Protein AF-A0A101E9G6-F1 (afdb_monomer_lite)

Sequence (152 aa):
MGTASLGIFLTLFVGFLGMQGIAGVVVDSVTLKTAKFMTGTFVPVVGKMMADALEVIVGTSLLLKNAVGLIGIIILLVLCAFPVIKIISLVIIYRLAAALVQLIGESGVSDALQTMGNALTLVFAAVAGVGLMFFIAISVVVGMGNFNVMLR

Foldseek 3Di:
DLVVVLVVVLVVLVVVVVVVLVVLLVVVVVVVVVVCVVPPPPDPDVVVVVVVVVVVVLVVLLVVLVVCLVVQLVVLVVVLVVVLVVLVVLLVVLQVVLVVVVVVVPNVVSVVSVVVSVVSVSVNVNSVSVSVSSNSVSVSSSVSSCSVVVVD

pLDDT: mean 72.71, std 14.85, range [40.28, 91.12]

Structure (mmCIF, N/CA/C/O backbone):
data_AF-A0A101E9G6-F1
#
_entry.id   AF-A0A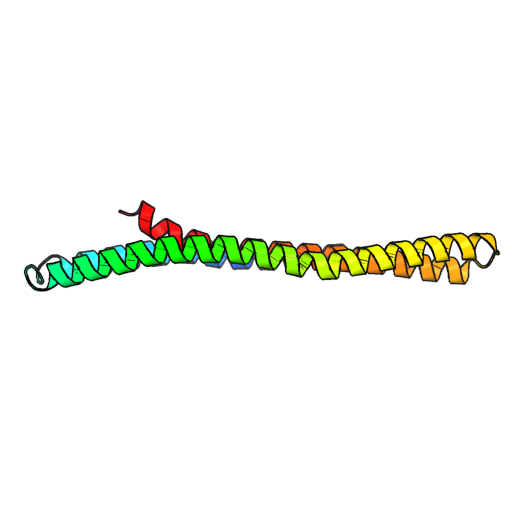101E9G6-F1
#
loop_
_atom_site.group_PDB
_atom_site.id
_atom_site.type_symbol
_atom_site.label_atom_id
_atom_site.label_alt_id
_atom_site.label_comp_id
_atom_site.label_asym_id
_atom_site.label_entity_id
_atom_site.label_seq_id
_atom_site.pdbx_PDB_ins_code
_atom_site.Cartn_x
_atom_site.Cartn_y
_atom_site.Cartn_z
_atom_site.occupancy
_atom_site.B_iso_or_equiv
_atom_site.auth_seq_id
_atom_site.auth_comp_id
_atom_site.auth_asym_id
_atom_site.auth_atom_id
_atom_site.pdbx_PDB_model_num
ATOM 1 N N . MET A 1 1 ? 10.207 11.667 -12.352 1.00 59.88 1 MET A N 1
ATOM 2 C CA . MET A 1 1 ? 9.013 12.466 -11.978 1.00 59.88 1 MET A CA 1
ATOM 3 C C . MET A 1 1 ? 7.881 11.624 -11.382 1.00 59.88 1 MET A C 1
ATOM 5 O O . MET A 1 1 ? 7.341 12.041 -10.368 1.00 59.88 1 MET A O 1
ATOM 9 N N . GLY A 1 2 ? 7.543 10.440 -11.914 1.00 68.44 2 GLY A N 1
ATOM 10 C CA . GLY A 1 2 ? 6.397 9.670 -11.393 1.00 68.44 2 GLY A CA 1
ATOM 11 C C . GLY A 1 2 ? 6.535 9.138 -9.951 1.00 68.44 2 GLY A C 1
ATOM 12 O O . GLY A 1 2 ? 5.576 9.206 -9.188 1.00 68.44 2 GLY A O 1
ATOM 13 N N . THR A 1 3 ? 7.725 8.714 -9.509 1.00 71.81 3 THR A N 1
ATOM 14 C CA . THR A 1 3 ? 7.946 8.251 -8.119 1.00 71.81 3 THR A CA 1
ATOM 15 C C . THR A 1 3 ? 7.751 9.356 -7.074 1.00 71.81 3 THR A C 1
ATOM 17 O O . THR A 1 3 ? 7.212 9.096 -6.002 1.00 71.81 3 THR A O 1
ATOM 20 N N . ALA A 1 4 ? 8.106 10.603 -7.403 1.00 78.81 4 ALA A N 1
ATOM 21 C CA . ALA A 1 4 ? 7.882 11.759 -6.535 1.00 78.81 4 ALA A CA 1
ATOM 22 C C . ALA A 1 4 ? 6.386 12.077 -6.377 1.00 78.81 4 ALA A C 1
ATOM 24 O O . ALA A 1 4 ? 5.928 12.335 -5.268 1.00 78.81 4 ALA A O 1
ATOM 25 N N . SER A 1 5 ? 5.607 11.991 -7.463 1.00 78.06 5 SER A N 1
ATOM 26 C CA . SER A 1 5 ? 4.153 12.199 -7.395 1.00 78.06 5 SER A CA 1
ATOM 27 C C . SER A 1 5 ? 3.454 11.153 -6.521 1.00 78.06 5 SER A C 1
ATOM 29 O O . SER A 1 5 ? 2.630 11.518 -5.686 1.00 78.06 5 SER A O 1
ATOM 31 N N . LEU A 1 6 ? 3.848 9.876 -6.625 1.00 79.06 6 LEU A N 1
ATOM 32 C CA . LEU A 1 6 ? 3.337 8.815 -5.752 1.00 79.06 6 LEU A CA 1
ATOM 33 C C . LEU A 1 6 ? 3.664 9.094 -4.281 1.00 79.06 6 LEU A C 1
ATOM 35 O O . LEU A 1 6 ? 2.785 8.970 -3.433 1.00 79.06 6 LEU A O 1
ATOM 39 N N . GLY A 1 7 ? 4.891 9.536 -3.984 1.00 76.12 7 GLY A N 1
ATOM 40 C CA . GLY A 1 7 ? 5.302 9.907 -2.628 1.00 76.12 7 GLY A CA 1
ATOM 41 C C . GLY A 1 7 ? 4.490 11.064 -2.034 1.00 76.12 7 GLY A C 1
ATOM 42 O O . GLY A 1 7 ? 4.116 11.006 -0.863 1.00 76.12 7 GLY A O 1
ATOM 43 N N . ILE A 1 8 ? 4.155 12.083 -2.835 1.00 84.56 8 ILE A N 1
ATOM 44 C CA . ILE A 1 8 ? 3.321 13.215 -2.394 1.00 84.56 8 ILE A CA 1
ATOM 45 C C . ILE A 1 8 ? 1.911 12.743 -2.029 1.00 84.56 8 ILE A C 1
ATOM 47 O O . ILE A 1 8 ? 1.429 13.066 -0.945 1.00 84.56 8 ILE A O 1
ATOM 51 N N . PHE A 1 9 ? 1.268 11.937 -2.880 1.00 79.94 9 PHE A N 1
ATOM 52 C CA . PHE A 1 9 ? -0.052 11.371 -2.575 1.00 79.94 9 PHE A CA 1
ATOM 53 C C . PHE A 1 9 ? -0.029 10.504 -1.313 1.00 79.94 9 PHE A C 1
ATOM 55 O O . PHE A 1 9 ? -0.931 10.600 -0.482 1.00 79.94 9 PHE A O 1
ATOM 62 N N . LEU A 1 10 ? 1.022 9.698 -1.138 1.00 75.06 10 LEU A N 1
ATOM 63 C CA . LEU A 1 10 ? 1.212 8.870 0.052 1.00 75.06 10 LEU A CA 1
ATOM 64 C C . LEU A 1 10 ? 1.345 9.717 1.320 1.00 75.06 10 LEU A C 1
ATOM 66 O O . LEU A 1 10 ? 0.686 9.446 2.320 1.00 75.06 10 LEU A O 1
ATOM 70 N N . THR A 1 11 ? 2.133 10.787 1.247 1.00 77.75 11 THR A N 1
ATOM 71 C CA . THR A 1 11 ? 2.347 11.718 2.360 1.00 77.75 11 THR A CA 1
ATOM 72 C C . THR A 1 11 ? 1.068 12.474 2.714 1.00 77.75 11 THR A C 1
ATOM 74 O O . THR A 1 11 ? 0.739 12.588 3.890 1.00 77.75 11 THR A O 1
ATOM 77 N N . LEU A 1 12 ? 0.306 12.943 1.719 1.00 82.06 12 LEU A N 1
ATOM 78 C CA . LEU A 1 12 ? -0.984 13.606 1.938 1.00 82.06 12 LEU A CA 1
ATOM 79 C C . LEU A 1 12 ? -2.007 12.672 2.583 1.00 82.06 12 LEU A C 1
ATOM 81 O O . LEU A 1 12 ? -2.693 13.071 3.521 1.00 82.06 12 LEU A O 1
ATOM 85 N N . PHE A 1 13 ? -2.093 11.428 2.118 1.00 73.81 13 PHE A N 1
ATOM 86 C CA . PHE A 1 13 ? -3.006 10.440 2.682 1.00 73.81 13 PHE A CA 1
ATOM 87 C C . PHE A 1 13 ? -2.655 10.100 4.131 1.00 73.81 13 PHE A C 1
ATOM 89 O O . PHE A 1 13 ? -3.527 10.124 4.997 1.00 73.81 13 PHE A O 1
ATOM 96 N N . VAL A 1 14 ? -1.374 9.836 4.413 1.00 73.81 14 VAL A N 1
ATOM 97 C CA . VAL A 1 14 ? -0.896 9.574 5.777 1.00 73.81 14 VAL A CA 1
ATOM 98 C C . VAL A 1 14 ? -1.077 10.807 6.664 1.00 73.81 14 VAL A C 1
ATOM 100 O O . VAL A 1 14 ? -1.488 10.663 7.809 1.00 73.81 14 VAL A O 1
ATOM 103 N N . GLY A 1 15 ? -0.854 12.017 6.144 1.00 74.00 15 GLY A N 1
ATOM 104 C CA . GLY A 1 15 ? -1.110 13.268 6.861 1.00 74.00 15 GLY A CA 1
ATOM 105 C C . GLY A 1 15 ? -2.590 13.462 7.204 1.00 74.00 15 GLY A C 1
ATOM 106 O O . GLY A 1 15 ? -2.927 13.775 8.345 1.00 74.00 15 GLY A O 1
ATOM 107 N N . PHE A 1 16 ? -3.488 13.204 6.252 1.00 75.88 16 PHE A N 1
ATOM 108 C CA . PHE A 1 16 ? -4.935 13.308 6.450 1.00 75.88 16 PHE A CA 1
ATOM 109 C C . PHE A 1 16 ? -5.477 12.236 7.406 1.00 75.88 16 PHE A C 1
ATOM 111 O O . PHE A 1 16 ? -6.274 12.542 8.296 1.00 75.88 16 PHE A O 1
ATOM 118 N N . LEU A 1 17 ? -5.011 10.988 7.279 1.00 66.75 17 LEU A N 1
ATOM 119 C CA . LEU A 1 17 ? -5.309 9.929 8.245 1.00 66.75 17 LEU A CA 1
ATOM 120 C C . LEU A 1 17 ? -4.694 10.209 9.614 1.00 66.75 17 LEU A C 1
ATOM 122 O O . LEU A 1 17 ? -5.311 9.872 10.615 1.00 66.75 17 LEU A O 1
ATOM 126 N N . GLY A 1 18 ? -3.527 10.848 9.682 1.00 65.69 18 GLY A N 1
ATOM 127 C CA . GLY A 1 18 ? -2.936 11.316 10.932 1.00 65.69 18 GLY A CA 1
ATOM 128 C C . GLY A 1 18 ? -3.864 12.299 11.644 1.00 65.69 18 GLY A C 1
ATOM 129 O O . GLY A 1 18 ? -4.165 12.113 12.819 1.00 65.69 18 GLY A O 1
ATOM 130 N N . MET A 1 19 ? -4.410 13.283 10.923 1.00 65.00 19 MET A N 1
ATOM 131 C CA . MET A 1 19 ? -5.382 14.228 11.486 1.00 65.00 19 MET A CA 1
ATOM 132 C C . MET A 1 19 ? -6.659 13.536 11.984 1.00 65.00 19 MET A C 1
ATOM 134 O O . MET A 1 19 ? -7.110 13.823 13.091 1.00 65.00 19 MET A O 1
ATOM 138 N N . GLN A 1 20 ? -7.231 12.605 11.213 1.00 54.78 20 GLN A N 1
ATOM 139 C CA . GLN A 1 20 ? -8.448 11.885 11.615 1.00 54.78 20 GLN A CA 1
ATOM 140 C C . GLN A 1 20 ? -8.211 10.841 12.717 1.00 54.78 20 GLN A C 1
ATOM 142 O O . GLN A 1 20 ? -9.033 10.707 13.619 1.00 54.78 20 GLN A O 1
ATOM 147 N N . GLY A 1 21 ? -7.085 10.130 12.680 1.00 58.50 21 GLY A N 1
ATOM 148 C CA . GLY A 1 21 ? -6.701 9.137 13.681 1.00 58.50 21 GLY A CA 1
ATOM 149 C C . GLY A 1 21 ? -6.438 9.768 15.047 1.00 58.50 21 GLY A C 1
ATOM 150 O O . GLY A 1 21 ? -6.829 9.203 16.063 1.00 58.50 21 GLY A O 1
ATOM 151 N N . ILE A 1 22 ? -5.860 10.975 15.081 1.00 49.53 22 ILE A N 1
ATOM 152 C CA . ILE A 1 22 ? -5.695 11.748 16.319 1.00 49.53 22 ILE A CA 1
ATOM 153 C C . ILE A 1 22 ? -7.043 12.346 16.758 1.00 49.53 22 ILE A C 1
ATOM 155 O O . ILE A 1 22 ? -7.387 12.244 17.931 1.00 49.53 22 ILE A O 1
ATOM 159 N N . ALA A 1 23 ? -7.845 12.904 15.839 1.00 42.00 23 ALA A N 1
ATOM 160 C CA . ALA A 1 23 ? -9.156 13.491 16.151 1.00 42.00 23 ALA A CA 1
ATOM 161 C C . ALA A 1 23 ? -10.155 12.476 16.743 1.00 42.00 23 ALA A C 1
ATOM 163 O O . ALA A 1 23 ? -10.879 12.811 17.681 1.00 42.00 23 ALA A O 1
ATOM 164 N N . GLY A 1 24 ? -10.151 11.229 16.259 1.00 48.84 24 GLY A N 1
ATOM 165 C CA . GLY A 1 24 ? -10.960 10.140 16.814 1.00 48.84 24 GLY A CA 1
ATOM 166 C C . GLY A 1 24 ? -10.625 9.809 18.274 1.00 48.84 24 GLY A C 1
ATOM 167 O O . GLY A 1 24 ? -11.529 9.576 19.072 1.00 48.84 24 GLY A O 1
ATOM 168 N N . VAL A 1 25 ? -9.344 9.880 18.656 1.00 45.66 25 VAL A N 1
ATOM 169 C CA . VAL A 1 25 ? -8.885 9.649 20.039 1.00 45.66 25 VAL A CA 1
ATOM 170 C C . VAL A 1 25 ? -9.348 10.765 20.982 1.00 45.66 25 VAL A C 1
ATOM 172 O O . VAL A 1 25 ? -9.683 10.499 22.138 1.00 45.66 25 VAL A O 1
ATOM 175 N N . VAL A 1 26 ? -9.420 12.015 20.506 1.00 42.97 26 VAL A N 1
ATOM 176 C CA . VAL A 1 26 ? -9.864 13.136 21.350 1.00 42.97 26 VAL A CA 1
ATOM 177 C C . VAL A 1 26 ? -11.385 13.141 21.519 1.00 42.97 26 VAL A C 1
ATOM 179 O O . VAL A 1 26 ? -11.852 13.239 22.650 1.00 42.97 26 VAL A O 1
ATOM 182 N N . VAL A 1 27 ? -12.169 12.965 20.448 1.00 40.28 27 VAL A N 1
ATOM 183 C CA . VAL A 1 27 ? -13.646 13.065 20.485 1.00 40.28 27 VAL A CA 1
ATOM 184 C C . VAL A 1 27 ? -14.302 11.988 21.361 1.00 40.28 27 VAL A C 1
ATOM 186 O O . VAL A 1 27 ? -15.210 12.310 22.138 1.00 4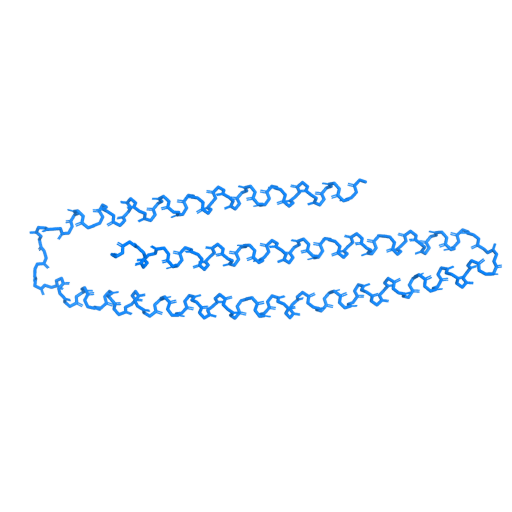0.28 27 VAL A O 1
ATOM 189 N N . ASP A 1 28 ? -13.820 10.743 21.316 1.00 47.91 28 ASP A N 1
ATOM 190 C CA . ASP A 1 28 ? -14.376 9.658 22.139 1.00 47.91 28 ASP A CA 1
ATOM 191 C C . ASP A 1 28 ? -14.101 9.868 23.640 1.00 47.91 28 ASP A C 1
ATOM 193 O O . ASP A 1 28 ? -14.946 9.555 24.482 1.00 47.91 28 ASP A O 1
ATOM 197 N N . SER A 1 29 ? -12.974 10.494 24.001 1.00 46.97 29 SER A N 1
ATOM 198 C CA . SER A 1 29 ? -12.608 10.736 25.405 1.00 46.97 29 SER A CA 1
ATOM 199 C C . SER A 1 29 ? -13.439 11.833 26.091 1.00 46.97 29 SER A C 1
ATOM 201 O O . SER A 1 29 ? -13.752 11.715 27.281 1.00 46.97 29 SER A O 1
ATOM 203 N N . VAL A 1 30 ? -13.847 12.881 25.360 1.00 45.94 30 VAL A N 1
ATOM 204 C CA . VAL A 1 30 ? -14.657 13.985 25.919 1.00 45.94 30 VAL A CA 1
ATOM 205 C C . VAL A 1 30 ? -16.147 13.631 25.932 1.00 45.94 30 VAL A C 1
ATOM 207 O O . VAL A 1 30 ? -16.857 13.964 26.880 1.00 45.94 30 VAL A O 1
ATOM 210 N N . THR A 1 31 ? -16.624 12.890 24.930 1.00 48.78 31 THR A N 1
ATOM 211 C CA . THR A 1 31 ? -18.031 12.465 24.834 1.00 48.78 31 THR A CA 1
ATOM 212 C C . THR A 1 31 ? -18.384 11.419 25.892 1.00 48.78 31 THR A C 1
ATOM 214 O O . THR A 1 31 ? -19.400 11.552 26.577 1.00 48.78 31 THR A O 1
ATOM 217 N N . LEU A 1 32 ? -17.513 10.427 26.117 1.00 49.16 32 LEU A N 1
ATOM 218 C CA . LEU A 1 32 ? -17.712 9.425 27.171 1.00 49.16 32 LEU A CA 1
ATOM 219 C C . LEU A 1 32 ? -17.665 10.033 28.580 1.00 49.16 32 LEU A C 1
ATOM 221 O O . LEU A 1 32 ? -18.407 9.587 29.458 1.00 49.16 32 LEU A O 1
ATOM 225 N N . LYS A 1 33 ? -16.842 11.068 28.809 1.00 49.38 33 LYS A N 1
ATOM 226 C CA . LYS A 1 33 ? -16.819 11.791 30.091 1.00 49.38 33 LYS A CA 1
ATOM 227 C C . LYS A 1 33 ? -18.067 12.654 30.297 1.00 49.38 33 LYS A C 1
ATOM 229 O O . LYS A 1 33 ? -18.622 12.618 31.391 1.00 49.38 33 LYS A O 1
ATOM 234 N N . THR A 1 34 ? -18.564 13.355 29.278 1.00 49.34 34 THR A N 1
ATOM 235 C CA . THR A 1 34 ? -19.781 14.185 29.394 1.00 49.34 34 THR A CA 1
ATOM 236 C C . THR A 1 34 ? -21.044 13.339 29.580 1.00 49.34 34 THR A C 1
ATOM 238 O O . THR A 1 34 ? -21.868 13.653 30.437 1.00 49.34 34 THR A O 1
ATOM 241 N N . ALA A 1 35 ? -21.167 12.211 28.874 1.00 45.97 35 ALA A N 1
ATOM 242 C CA . ALA A 1 35 ? -22.289 11.289 29.057 1.00 45.97 35 ALA A CA 1
ATOM 243 C C . ALA A 1 35 ? -22.319 10.694 30.477 1.00 45.97 35 ALA A C 1
ATOM 245 O O . ALA A 1 35 ? -23.363 10.717 31.126 1.00 45.97 35 ALA A O 1
ATOM 246 N N . LYS A 1 36 ? -21.165 10.249 31.003 1.00 48.34 36 LYS A N 1
ATOM 247 C CA . LYS A 1 36 ? -21.059 9.717 32.374 1.00 48.34 36 LYS A CA 1
ATOM 248 C C . LYS A 1 36 ? -21.351 10.772 33.450 1.00 48.34 36 LYS A C 1
ATOM 250 O O . LYS A 1 36 ? -21.986 10.441 34.450 1.00 48.34 36 LYS A O 1
ATOM 255 N N . PHE A 1 37 ? -20.947 12.030 33.244 1.00 51.56 37 PHE A N 1
ATOM 256 C CA . PHE A 1 37 ? -21.241 13.124 34.182 1.00 51.56 37 PHE A CA 1
ATOM 257 C C . PHE A 1 37 ? -22.721 13.537 34.192 1.00 51.56 37 PHE A C 1
ATOM 259 O O . PHE A 1 37 ? -23.219 13.952 35.234 1.00 51.56 37 PHE A O 1
ATOM 266 N N . MET A 1 38 ? -23.451 13.374 33.083 1.00 47.94 38 MET A N 1
ATOM 267 C CA . MET A 1 38 ? -24.890 13.678 33.028 1.00 47.94 38 MET A CA 1
ATOM 268 C C . MET A 1 38 ? -25.776 12.545 33.572 1.00 47.94 38 MET A C 1
ATOM 270 O O . MET A 1 38 ? -26.898 12.798 34.003 1.00 47.94 38 MET A O 1
ATOM 274 N N . THR A 1 39 ? -25.284 11.304 33.617 1.00 47.25 39 THR A N 1
ATOM 275 C CA . THR A 1 39 ? -26.039 10.143 34.132 1.00 47.25 39 THR A CA 1
ATOM 276 C C . THR A 1 39 ? -25.876 9.877 35.635 1.00 47.25 39 THR A C 1
ATOM 278 O O . THR A 1 39 ? -26.547 8.995 36.167 1.00 47.25 39 THR A O 1
ATOM 281 N N . GLY A 1 40 ? -25.011 10.618 36.339 1.00 48.41 40 GLY A N 1
ATOM 282 C CA . GLY A 1 40 ? -24.581 10.304 37.711 1.00 48.41 40 GLY A CA 1
ATOM 283 C C . GLY A 1 40 ? -25.619 10.459 38.833 1.00 48.41 40 GLY A C 1
ATOM 284 O O . GLY A 1 40 ? -25.391 9.925 39.914 1.00 48.41 40 GLY A O 1
ATOM 285 N N . THR A 1 41 ? -26.756 11.131 38.610 1.00 52.53 41 THR A N 1
ATOM 286 C CA . THR A 1 41 ? -27.669 11.496 39.721 1.00 52.53 41 THR A CA 1
ATOM 287 C C . THR A 1 41 ? -29.109 10.973 39.579 1.00 52.53 41 THR A C 1
ATOM 289 O O . THR A 1 41 ? -29.868 11.080 40.535 1.00 52.53 41 THR A O 1
ATOM 292 N N . PHE A 1 42 ? -29.518 10.362 38.450 1.00 45.59 42 PHE A N 1
ATOM 293 C CA . PHE A 1 42 ? -30.962 10.158 38.185 1.00 45.59 42 PHE A CA 1
ATOM 294 C C . PHE A 1 42 ? -31.466 8.775 37.715 1.00 45.59 42 PHE A C 1
ATOM 296 O O . PHE A 1 42 ? -32.678 8.633 37.577 1.00 45.59 42 PHE A O 1
ATOM 303 N N . VAL A 1 43 ? -30.646 7.726 37.513 1.00 53.34 43 VAL A N 1
ATOM 304 C CA . VAL A 1 43 ? -31.163 6.443 36.946 1.00 53.34 43 VAL A CA 1
ATOM 305 C C . VAL A 1 43 ? -30.795 5.148 37.720 1.00 53.34 43 VAL A C 1
ATOM 307 O O . VAL A 1 43 ? -30.347 4.176 37.115 1.00 53.34 43 VAL A O 1
ATOM 310 N N . PRO A 1 44 ? -30.990 5.053 39.050 1.00 52.38 44 PRO A N 1
ATOM 311 C CA . PRO A 1 44 ? -30.530 3.904 39.846 1.00 52.38 44 PRO A CA 1
ATOM 312 C C . PRO A 1 44 ? -31.304 2.572 39.673 1.00 52.38 44 PRO A C 1
ATOM 314 O O . PRO A 1 44 ? -30.824 1.557 40.170 1.00 52.38 44 PRO A O 1
ATOM 317 N N . VAL A 1 45 ? -32.456 2.513 38.975 1.00 55.44 45 VAL A N 1
ATOM 318 C CA . VAL A 1 45 ? -33.281 1.271 38.888 1.00 55.44 45 VAL A CA 1
ATOM 319 C C . VAL A 1 45 ? -33.526 0.768 37.453 1.00 55.44 45 VAL A C 1
ATOM 321 O O . VAL A 1 45 ? -33.355 -0.419 37.195 1.00 55.44 45 VAL A O 1
ATOM 324 N N . VAL A 1 46 ? -33.823 1.646 36.486 1.00 53.97 46 VAL A N 1
ATOM 325 C CA . VAL A 1 46 ? -33.908 1.283 35.045 1.00 53.97 46 VAL A CA 1
ATOM 326 C C . VAL A 1 46 ? -32.520 1.265 34.387 1.00 53.97 46 VAL A C 1
ATOM 328 O O . VAL A 1 46 ? -32.279 0.552 33.413 1.00 53.97 46 VAL A O 1
ATOM 331 N N . GLY A 1 47 ? -31.564 1.993 34.969 1.00 55.41 47 GLY A N 1
ATOM 332 C CA . GLY A 1 47 ? -30.198 2.092 34.472 1.00 55.41 47 GLY A CA 1
ATOM 333 C C . GLY A 1 47 ? -29.414 0.790 34.588 1.00 55.41 47 GLY A C 1
ATOM 334 O O . GLY A 1 47 ? -28.499 0.602 33.806 1.00 55.41 47 GLY A O 1
ATOM 335 N N . LYS A 1 48 ? -29.780 -0.135 35.491 1.00 61.72 48 LYS A N 1
ATOM 336 C CA . LYS A 1 48 ? -29.040 -1.393 35.696 1.00 61.72 48 LYS A CA 1
ATOM 337 C C . LYS A 1 48 ? -29.248 -2.398 34.556 1.00 61.72 48 LYS A C 1
ATOM 339 O O . LYS A 1 48 ? -28.273 -2.903 34.022 1.00 61.72 48 LYS A O 1
ATOM 344 N N . MET A 1 49 ? -30.491 -2.614 34.109 1.00 64.38 49 MET A N 1
ATOM 345 C CA . MET A 1 49 ? -30.762 -3.459 32.932 1.00 64.38 49 MET A CA 1
ATOM 346 C C . MET A 1 49 ? -30.295 -2.817 31.621 1.00 64.38 49 MET A C 1
ATOM 348 O O . MET A 1 49 ? -29.811 -3.513 30.734 1.00 64.38 49 MET A O 1
ATOM 352 N N . MET A 1 50 ? -30.409 -1.490 31.496 1.00 60.34 50 MET A N 1
ATOM 353 C CA . MET A 1 50 ? -29.849 -0.766 30.351 1.00 60.34 50 MET A CA 1
ATOM 354 C C . MET A 1 50 ? -28.314 -0.814 30.354 1.00 60.34 50 MET A C 1
ATOM 356 O O . MET A 1 50 ? -27.720 -0.971 29.294 1.00 60.34 50 MET A O 1
ATOM 360 N N . ALA A 1 51 ? -27.669 -0.741 31.522 1.00 66.50 51 ALA A N 1
ATOM 361 C CA . ALA A 1 51 ? -26.223 -0.890 31.662 1.00 66.50 51 ALA A CA 1
ATOM 362 C C . ALA A 1 51 ? -25.751 -2.312 31.328 1.00 66.50 51 ALA A C 1
ATOM 364 O O . ALA A 1 51 ? -24.786 -2.433 30.582 1.00 66.50 51 ALA A O 1
ATOM 365 N N . ASP A 1 52 ? -26.453 -3.359 31.776 1.00 73.44 52 ASP A N 1
ATOM 366 C CA . ASP A 1 52 ? -26.144 -4.753 31.410 1.00 73.44 52 ASP A CA 1
ATOM 367 C C . ASP A 1 52 ? -26.296 -4.984 29.897 1.00 73.44 52 ASP A C 1
ATOM 369 O O . ASP A 1 52 ? -25.435 -5.588 29.257 1.00 73.44 52 ASP A O 1
ATOM 373 N N . ALA A 1 53 ? -27.362 -4.454 29.285 1.00 73.50 53 ALA A N 1
ATOM 374 C CA . ALA A 1 53 ? -27.550 -4.535 27.837 1.00 73.50 53 ALA A CA 1
ATOM 375 C C . ALA A 1 53 ? -26.445 -3.782 27.076 1.00 73.50 53 ALA A C 1
ATOM 377 O O . ALA A 1 53 ? -25.886 -4.306 26.111 1.00 73.50 53 ALA A O 1
ATOM 378 N N . LEU A 1 54 ? -26.088 -2.576 27.528 1.00 70.00 54 LEU A N 1
ATOM 379 C CA . LEU A 1 54 ? -24.977 -1.804 26.970 1.00 70.00 54 LEU A CA 1
ATOM 380 C C . LEU A 1 54 ? -23.641 -2.539 27.135 1.00 70.00 54 LEU A C 1
ATOM 382 O O . LEU A 1 54 ? -22.836 -2.534 26.208 1.00 70.00 54 LEU A O 1
ATOM 386 N N . GLU A 1 55 ? -23.405 -3.210 28.261 1.00 73.00 55 GLU A N 1
ATOM 387 C CA . GLU A 1 55 ? -22.189 -3.983 28.512 1.00 73.00 55 GLU A CA 1
ATOM 388 C C . GLU A 1 55 ? -22.067 -5.193 27.572 1.00 73.00 55 GLU A C 1
ATOM 390 O O . GLU A 1 55 ? -20.996 -5.417 27.001 1.00 73.00 55 GLU A O 1
ATOM 395 N N . VAL A 1 56 ? -23.172 -5.901 27.311 1.00 77.19 56 VAL A N 1
ATOM 396 C CA . VAL A 1 56 ? -23.224 -6.993 26.322 1.00 77.19 56 VAL A CA 1
ATOM 397 C C . VAL A 1 56 ? -22.996 -6.474 24.897 1.00 77.19 56 VAL A C 1
ATOM 399 O O . VAL A 1 56 ? -22.227 -7.069 24.136 1.00 77.19 56 VAL A O 1
ATOM 402 N N . ILE A 1 57 ? -23.609 -5.349 24.517 1.00 74.44 57 ILE A N 1
ATOM 403 C CA . ILE A 1 57 ? -23.458 -4.750 23.177 1.00 74.44 57 ILE A CA 1
ATOM 404 C C . ILE A 1 57 ? -22.027 -4.237 22.960 1.00 74.44 57 ILE A C 1
ATOM 406 O O . ILE A 1 57 ? -21.439 -4.446 21.896 1.00 74.44 57 ILE A O 1
ATOM 410 N N . VAL A 1 58 ? -21.430 -3.597 23.967 1.00 69.94 58 VAL A N 1
ATOM 411 C CA . VAL A 1 58 ? -20.041 -3.122 23.908 1.00 69.94 58 VAL A CA 1
ATOM 412 C C . VAL A 1 58 ? -19.072 -4.306 23.859 1.00 69.94 58 VAL A C 1
ATOM 414 O O . VAL A 1 58 ? -18.178 -4.313 23.013 1.00 69.94 58 VAL A O 1
ATOM 417 N N . GLY A 1 59 ? -19.275 -5.337 24.686 1.00 70.75 59 GLY A N 1
ATOM 418 C CA . GLY A 1 59 ? -18.451 -6.551 24.690 1.00 70.75 59 GLY A CA 1
ATOM 419 C C . GLY A 1 59 ? -18.480 -7.303 23.355 1.00 70.75 59 GLY A C 1
ATOM 420 O O . GLY A 1 59 ? -17.433 -7.677 22.824 1.00 70.75 59 GLY A O 1
ATOM 421 N N . THR A 1 60 ? -19.663 -7.460 22.758 1.00 72.00 60 THR A N 1
ATOM 422 C CA . THR A 1 60 ? -19.821 -8.107 21.441 1.00 72.00 60 THR A CA 1
ATOM 423 C C . THR A 1 60 ? -19.265 -7.259 20.294 1.00 72.00 60 THR A C 1
ATOM 425 O O . THR A 1 60 ? -18.650 -7.804 19.376 1.00 72.00 60 THR A O 1
ATOM 428 N N . SER A 1 61 ? -19.382 -5.928 20.364 1.00 76.38 61 SER A N 1
ATOM 429 C CA . SER A 1 61 ? -18.816 -5.009 19.363 1.00 76.38 61 SER A CA 1
ATOM 430 C C . SER A 1 61 ? -17.290 -5.098 19.263 1.00 76.38 61 SER A C 1
ATOM 432 O O . SER A 1 61 ? -16.737 -4.938 18.177 1.00 76.38 61 SER A O 1
ATOM 434 N N . LEU A 1 62 ? -16.595 -5.365 20.372 1.00 68.81 62 LEU A N 1
ATOM 435 C CA . LEU A 1 62 ? -15.133 -5.494 20.399 1.00 68.81 62 LEU A CA 1
ATOM 436 C C . LEU A 1 62 ? -14.653 -6.758 19.688 1.00 68.81 62 LEU A C 1
ATOM 438 O O . LEU A 1 62 ? -13.750 -6.693 18.851 1.00 68.81 62 LEU A O 1
ATOM 442 N N . LEU A 1 63 ? -15.298 -7.892 19.975 1.00 74.88 63 LEU A N 1
ATOM 443 C CA . LEU A 1 63 ? -15.018 -9.159 19.298 1.00 74.88 63 LEU A CA 1
ATOM 444 C C . LEU A 1 63 ? -15.299 -9.047 17.795 1.00 74.88 63 LEU A C 1
ATOM 446 O O . LEU A 1 63 ? -14.475 -9.460 16.978 1.00 74.88 63 LEU A O 1
ATOM 450 N N . LEU A 1 64 ? -16.421 -8.416 17.431 1.00 77.81 64 LEU A N 1
ATOM 451 C CA . LEU A 1 64 ? -16.795 -8.189 16.038 1.00 77.81 64 LEU A CA 1
ATOM 452 C C . LEU A 1 64 ? -15.775 -7.296 15.310 1.00 77.81 64 LEU A C 1
ATOM 454 O O . LEU A 1 64 ? -15.345 -7.636 14.211 1.00 77.81 64 LEU A O 1
ATOM 458 N N . LYS A 1 65 ? -15.339 -6.182 15.916 1.00 70.38 65 LYS A N 1
ATOM 459 C CA . LYS A 1 65 ? -14.361 -5.261 15.303 1.00 70.38 65 LYS A CA 1
ATOM 460 C C . LYS A 1 65 ? -13.004 -5.920 15.062 1.00 70.38 65 LYS A C 1
ATOM 462 O O . LYS A 1 65 ? -12.416 -5.704 14.003 1.00 70.38 65 LYS A O 1
ATOM 467 N N . ASN A 1 66 ? -12.521 -6.738 15.999 1.00 76.75 66 ASN A N 1
ATOM 468 C CA . ASN A 1 66 ? -11.256 -7.452 15.822 1.00 76.75 66 ASN A CA 1
ATOM 469 C C . ASN A 1 66 ? -11.358 -8.513 14.707 1.00 76.75 66 ASN A C 1
ATOM 471 O O . ASN A 1 66 ? -10.464 -8.624 13.868 1.00 76.75 66 ASN A O 1
ATOM 475 N N . ALA A 1 67 ? -12.488 -9.227 14.627 1.00 80.94 67 ALA A N 1
ATOM 476 C CA . ALA A 1 67 ? -12.757 -10.172 13.542 1.00 80.94 67 ALA A CA 1
ATOM 477 C C . ALA A 1 67 ? -12.831 -9.480 12.169 1.00 80.94 67 ALA A C 1
ATOM 479 O O . ALA A 1 67 ? -12.205 -9.940 11.216 1.00 80.94 67 ALA A O 1
ATOM 480 N N . VAL A 1 68 ? -13.537 -8.348 12.067 1.00 84.19 68 VAL A N 1
ATOM 481 C CA . VAL A 1 68 ? -13.634 -7.556 10.827 1.00 84.19 68 VAL A CA 1
ATOM 482 C C . VAL A 1 68 ? -12.270 -7.007 10.408 1.00 84.19 68 VAL A C 1
ATOM 484 O O . VAL A 1 68 ? -11.945 -7.043 9.225 1.00 84.19 68 VAL A O 1
ATOM 487 N N . GLY A 1 69 ? -11.450 -6.555 11.359 1.00 80.62 69 GLY A N 1
ATOM 488 C CA . GLY A 1 69 ? -10.079 -6.122 11.094 1.00 80.62 69 GLY A CA 1
ATOM 489 C C . GLY A 1 69 ? -9.217 -7.224 10.486 1.00 80.62 69 GLY A C 1
ATOM 490 O O . GLY A 1 69 ? -8.598 -7.031 9.439 1.00 80.62 69 GLY A O 1
ATOM 491 N N . LEU A 1 70 ? -9.227 -8.401 11.114 1.00 82.44 70 LEU A N 1
ATOM 492 C CA . LEU A 1 70 ? -8.444 -9.552 10.674 1.00 82.44 70 LEU A CA 1
ATOM 493 C C . LEU A 1 70 ? -8.908 -10.069 9.302 1.00 82.44 70 LEU A C 1
ATOM 495 O O . LEU A 1 70 ? -8.086 -10.271 8.409 1.00 82.44 70 LEU A O 1
ATOM 499 N N . ILE A 1 71 ? -10.222 -10.202 9.098 1.00 87.50 71 ILE A N 1
ATOM 500 C CA . ILE A 1 71 ? -10.808 -10.587 7.805 1.00 87.50 71 ILE A CA 1
ATOM 501 C C . ILE A 1 71 ? -10.497 -9.532 6.734 1.00 87.50 71 ILE A C 1
ATOM 503 O O . ILE A 1 71 ? -10.127 -9.886 5.616 1.00 87.50 71 ILE A O 1
ATOM 507 N N . GLY A 1 72 ? -10.586 -8.243 7.070 1.00 8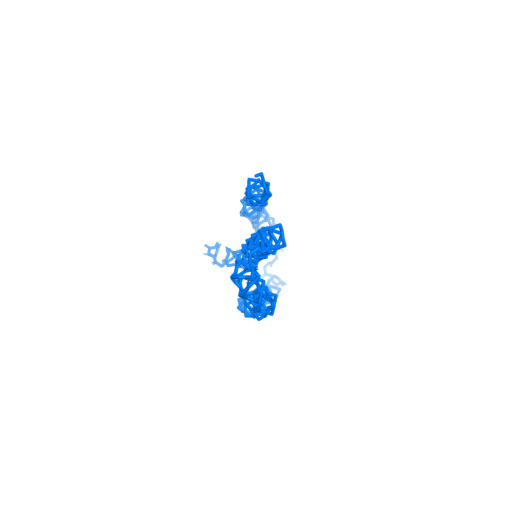4.00 72 GLY A N 1
ATOM 508 C CA . GLY A 1 72 ? -10.276 -7.141 6.161 1.00 84.00 72 GLY A CA 1
ATOM 509 C C . GLY A 1 72 ? -8.836 -7.184 5.651 1.00 84.00 72 GLY A C 1
ATOM 510 O O . GLY A 1 72 ? -8.609 -7.022 4.453 1.00 84.00 72 GLY A O 1
ATOM 511 N N . ILE A 1 73 ? -7.868 -7.478 6.527 1.00 84.62 73 ILE A N 1
ATOM 512 C CA . ILE A 1 73 ? -6.457 -7.640 6.140 1.00 84.62 73 ILE A CA 1
ATOM 513 C C . ILE A 1 73 ? -6.275 -8.854 5.218 1.00 84.62 73 ILE A C 1
ATOM 515 O O . ILE A 1 73 ? -5.568 -8.758 4.215 1.00 84.62 73 ILE A O 1
ATOM 519 N N . ILE A 1 74 ? -6.929 -9.982 5.515 1.00 89.50 74 ILE A N 1
ATOM 520 C CA . ILE A 1 74 ? -6.853 -11.188 4.675 1.00 89.50 74 ILE A CA 1
ATOM 521 C C . ILE A 1 74 ? -7.407 -10.905 3.272 1.00 89.50 74 ILE A C 1
ATOM 523 O O . ILE A 1 74 ? -6.757 -11.224 2.276 1.00 89.50 74 ILE A O 1
ATOM 527 N N . ILE A 1 75 ? -8.577 -10.266 3.181 1.00 89.69 75 ILE A N 1
ATOM 528 C CA . ILE A 1 75 ? -9.195 -9.900 1.898 1.00 89.69 75 ILE A CA 1
ATOM 529 C C . ILE A 1 75 ? -8.295 -8.933 1.125 1.00 89.69 75 ILE A C 1
ATOM 531 O O . ILE A 1 75 ? -8.103 -9.115 -0.075 1.00 89.69 75 ILE A O 1
ATOM 535 N N . LEU A 1 76 ? -7.709 -7.940 1.801 1.00 88.31 76 LEU A N 1
ATOM 536 C CA . LEU A 1 76 ? -6.773 -6.993 1.194 1.00 88.31 76 LEU A CA 1
ATOM 537 C C . LEU A 1 76 ? -5.574 -7.722 0.583 1.00 88.31 76 LEU A C 1
ATOM 539 O O . LEU A 1 76 ? -5.245 -7.467 -0.574 1.00 88.31 76 LEU A O 1
ATOM 543 N N . LEU A 1 77 ? -4.954 -8.658 1.309 1.00 86.94 77 LEU A N 1
ATOM 544 C CA . LEU A 1 77 ? -3.819 -9.429 0.793 1.00 86.94 77 LEU A CA 1
ATOM 545 C C . LEU A 1 77 ? -4.184 -10.209 -0.473 1.00 86.94 77 LEU A C 1
ATOM 547 O O . LEU A 1 77 ? -3.439 -10.162 -1.451 1.00 86.94 77 LEU A O 1
ATOM 551 N N . VAL A 1 78 ? -5.342 -10.873 -0.489 1.00 90.44 78 VAL A N 1
ATOM 552 C CA . VAL A 1 78 ? -5.825 -11.604 -1.673 1.00 90.44 78 VAL A CA 1
ATOM 553 C C . VAL A 1 78 ? -6.104 -10.645 -2.835 1.00 90.44 78 VAL A C 1
ATOM 555 O O . VAL A 1 78 ? -5.700 -10.906 -3.971 1.00 90.44 78 VAL A O 1
ATOM 558 N N . LEU A 1 79 ? -6.741 -9.508 -2.556 1.00 88.31 79 LEU A N 1
ATOM 559 C CA . LEU A 1 79 ? -7.089 -8.502 -3.556 1.00 88.31 79 LEU A CA 1
ATOM 560 C C . LEU A 1 79 ? -5.851 -7.824 -4.155 1.00 88.31 79 LEU A C 1
ATOM 562 O O . LEU A 1 79 ? -5.840 -7.562 -5.353 1.00 88.31 79 LEU A O 1
ATOM 566 N N . CYS A 1 80 ? -4.802 -7.580 -3.365 1.00 85.19 80 CYS A N 1
ATOM 567 C CA . CYS A 1 80 ? -3.523 -7.042 -3.839 1.00 85.19 80 CYS A CA 1
ATOM 568 C C . CYS A 1 80 ? -2.651 -8.093 -4.538 1.00 85.19 80 CYS A C 1
ATOM 570 O O . CYS A 1 80 ? -1.894 -7.741 -5.443 1.00 85.19 80 CYS A O 1
ATOM 572 N N . ALA A 1 81 ? -2.758 -9.374 -4.174 1.00 87.94 81 ALA A N 1
ATOM 573 C CA . ALA A 1 81 ? -1.990 -10.436 -4.820 1.00 87.94 81 ALA A CA 1
ATOM 574 C C . ALA A 1 81 ? -2.321 -10.550 -6.319 1.00 87.94 81 ALA A C 1
ATOM 576 O O . ALA A 1 81 ? -1.417 -10.670 -7.145 1.00 87.94 81 ALA A O 1
ATOM 577 N N . PHE A 1 82 ? -3.600 -10.435 -6.688 1.00 88.12 82 PHE A N 1
ATOM 578 C CA . PHE A 1 82 ? -4.049 -10.523 -8.080 1.00 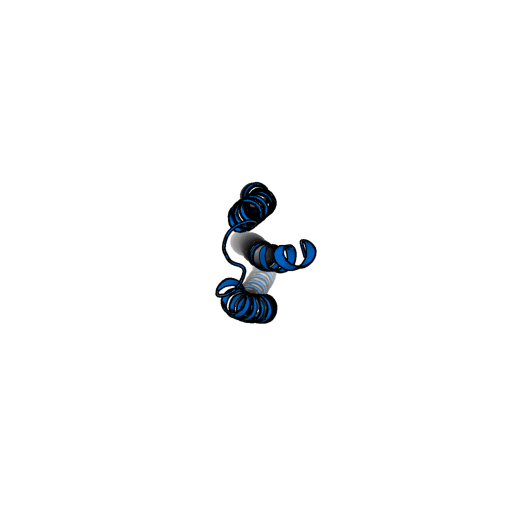88.12 82 PHE A CA 1
ATOM 579 C C . PHE A 1 82 ? -3.383 -9.499 -9.036 1.00 88.12 82 PHE A C 1
ATOM 581 O O . PHE A 1 82 ? -2.775 -9.919 -10.027 1.00 88.12 82 PHE A O 1
ATOM 588 N N . PRO A 1 83 ? -3.429 -8.172 -8.783 1.00 86.25 83 PRO A N 1
ATOM 589 C CA . PRO A 1 83 ? -2.765 -7.187 -9.632 1.00 86.25 83 PRO A CA 1
ATOM 590 C C . PRO A 1 83 ? -1.238 -7.302 -9.577 1.00 86.25 83 PRO A C 1
ATOM 592 O O . PRO A 1 83 ? -0.591 -7.106 -10.603 1.00 86.25 83 PRO A O 1
ATOM 595 N N . VAL A 1 84 ? -0.657 -7.667 -8.428 1.00 87.88 84 VAL A N 1
ATOM 596 C CA . VAL A 1 84 ? 0.796 -7.856 -8.288 1.00 87.88 84 VAL A CA 1
ATOM 597 C C . VAL A 1 84 ? 1.304 -8.949 -9.224 1.00 87.88 84 VAL A C 1
ATOM 599 O O . VAL A 1 84 ? 2.241 -8.708 -9.988 1.00 87.88 84 VAL A O 1
ATOM 602 N N . ILE A 1 85 ? 0.655 -10.116 -9.227 1.00 90.94 85 ILE A N 1
ATOM 603 C CA . ILE A 1 85 ? 1.028 -11.234 -10.103 1.00 90.94 85 ILE A CA 1
ATOM 604 C C . ILE A 1 85 ? 0.939 -10.802 -11.571 1.00 90.94 85 ILE A C 1
ATOM 606 O O . ILE A 1 85 ? 1.883 -11.005 -12.335 1.00 90.94 85 ILE A O 1
ATOM 610 N N . LYS A 1 86 ? -0.154 -10.128 -11.955 1.00 88.69 86 LYS A N 1
ATOM 611 C CA . LYS A 1 86 ? -0.366 -9.657 -13.331 1.00 88.69 86 LYS A CA 1
ATOM 612 C C . LYS A 1 86 ? 0.725 -8.685 -13.798 1.00 88.69 86 LYS A C 1
ATOM 614 O O . LYS A 1 86 ? 1.182 -8.783 -14.937 1.00 88.69 86 LYS A O 1
ATOM 619 N N . ILE A 1 87 ? 1.150 -7.759 -12.936 1.00 90.69 87 ILE A N 1
ATOM 620 C CA . ILE A 1 87 ? 2.192 -6.780 -13.274 1.00 90.69 87 ILE A CA 1
ATOM 621 C C . ILE A 1 87 ? 3.556 -7.461 -13.409 1.00 90.69 87 ILE A C 1
ATOM 623 O O . ILE A 1 87 ? 4.265 -7.196 -14.379 1.00 90.69 87 ILE A O 1
ATOM 627 N N . ILE A 1 88 ? 3.908 -8.368 -12.491 1.00 88.94 88 ILE A N 1
ATOM 628 C CA . ILE A 1 88 ? 5.182 -9.101 -12.544 1.00 88.94 88 ILE A CA 1
ATOM 629 C C . ILE A 1 88 ? 5.286 -9.905 -13.844 1.00 88.94 88 ILE A C 1
ATOM 631 O O . ILE A 1 88 ? 6.309 -9.826 -14.526 1.00 88.94 88 ILE A O 1
ATOM 635 N N . SER A 1 89 ? 4.223 -10.618 -14.232 1.00 91.12 89 SER A N 1
ATOM 636 C CA . SER A 1 89 ? 4.197 -11.362 -15.496 1.00 91.12 89 SER A CA 1
ATOM 637 C C . SER A 1 89 ? 4.451 -10.459 -16.706 1.00 91.12 89 SER A C 1
ATOM 639 O O . SER A 1 89 ? 5.266 -10.803 -17.560 1.00 91.12 89 SER A O 1
ATOM 641 N N . LEU A 1 90 ? 3.817 -9.282 -16.767 1.00 88.56 90 LEU A N 1
ATOM 642 C CA . LEU A 1 90 ? 4.028 -8.329 -17.862 1.00 88.56 90 LEU A CA 1
ATOM 643 C C . LEU A 1 90 ? 5.465 -7.796 -17.893 1.00 88.56 90 LEU A C 1
ATOM 645 O O . LEU A 1 90 ? 6.082 -7.787 -18.955 1.00 88.56 90 LEU A O 1
ATOM 649 N N . VAL A 1 91 ? 6.023 -7.395 -16.745 1.00 88.12 91 VAL A N 1
ATOM 650 C CA . VAL A 1 91 ? 7.404 -6.883 -16.664 1.00 88.12 91 VAL A CA 1
ATOM 651 C C . VAL A 1 91 ? 8.398 -7.912 -17.199 1.00 88.12 91 VAL A C 1
ATOM 653 O O . VAL A 1 91 ? 9.285 -7.557 -17.973 1.00 88.12 91 VAL A O 1
ATOM 656 N N . ILE A 1 92 ? 8.240 -9.184 -16.824 1.00 88.25 92 ILE A N 1
ATOM 657 C CA . ILE A 1 92 ? 9.114 -10.268 -17.286 1.00 88.25 92 ILE A CA 1
ATOM 658 C C . ILE A 1 92 ? 9.035 -10.403 -18.811 1.00 88.25 92 ILE A C 1
ATOM 660 O O . ILE A 1 92 ? 10.073 -10.370 -19.470 1.00 88.25 92 ILE A O 1
ATOM 664 N N . ILE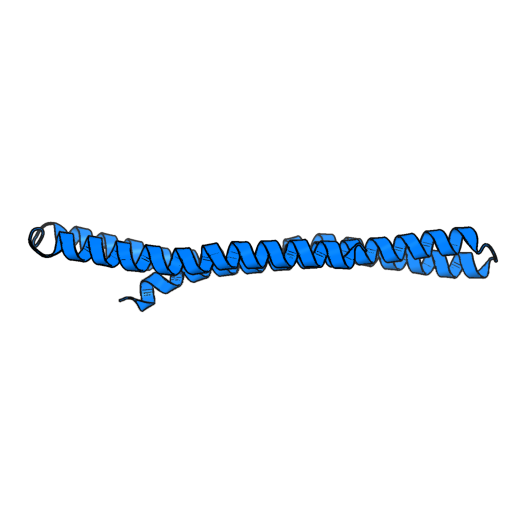 A 1 93 ? 7.825 -10.478 -19.376 1.00 90.50 93 ILE A N 1
ATOM 665 C CA . ILE A 1 93 ? 7.623 -10.624 -20.826 1.00 90.50 93 ILE A CA 1
ATOM 666 C C . ILE A 1 93 ? 8.268 -9.461 -21.589 1.00 90.50 93 ILE A C 1
ATOM 668 O O . ILE A 1 93 ? 9.024 -9.699 -22.530 1.00 90.50 93 ILE A O 1
ATOM 672 N N . TYR A 1 94 ? 8.036 -8.214 -21.163 1.00 87.44 94 TYR A N 1
ATOM 673 C CA . TYR A 1 94 ? 8.606 -7.042 -21.834 1.00 87.44 94 TYR A CA 1
ATOM 674 C C . TYR A 1 94 ? 10.132 -6.980 -21.732 1.00 87.44 94 TYR A C 1
ATOM 676 O O . TYR A 1 94 ? 10.783 -6.611 -22.707 1.00 87.44 94 TYR A O 1
ATOM 684 N N . ARG A 1 95 ? 10.723 -7.368 -20.594 1.00 84.81 95 ARG A N 1
ATOM 685 C CA . ARG A 1 95 ? 12.188 -7.382 -20.440 1.00 84.81 95 ARG A CA 1
ATOM 686 C C . ARG A 1 95 ? 12.851 -8.488 -21.259 1.00 84.81 95 ARG A C 1
ATOM 688 O O . ARG A 1 95 ? 13.898 -8.238 -21.849 1.00 84.81 95 ARG A O 1
ATOM 695 N N . LEU A 1 96 ? 12.242 -9.673 -21.334 1.00 86.94 96 LEU A N 1
ATOM 696 C CA . LEU A 1 96 ? 12.709 -10.752 -22.213 1.00 86.94 96 LEU A CA 1
ATOM 697 C C . LEU A 1 96 ? 12.607 -10.350 -23.685 1.00 86.94 96 LEU A C 1
ATOM 699 O O . LEU A 1 96 ? 13.571 -10.507 -24.428 1.00 86.94 96 LEU A O 1
ATOM 703 N N . ALA A 1 97 ? 11.473 -9.785 -24.094 1.00 85.75 97 ALA A N 1
ATOM 704 C CA . ALA A 1 97 ? 11.285 -9.327 -25.462 1.00 85.75 97 ALA A CA 1
ATOM 705 C C . ALA A 1 97 ? 12.263 -8.193 -25.829 1.00 85.75 97 ALA A C 1
ATOM 707 O O . ALA A 1 97 ? 12.827 -8.228 -26.918 1.00 85.75 97 ALA A O 1
ATOM 708 N N . ALA A 1 98 ? 12.550 -7.256 -24.913 1.00 86.25 98 ALA A N 1
ATOM 709 C CA . ALA A 1 98 ? 13.572 -6.226 -25.127 1.00 86.25 98 ALA A CA 1
ATOM 710 C C . ALA A 1 98 ? 14.954 -6.848 -25.380 1.00 86.25 98 ALA A C 1
ATOM 712 O O . ALA A 1 98 ? 15.595 -6.522 -26.371 1.00 86.25 98 ALA A O 1
ATOM 713 N N . ALA A 1 99 ? 15.381 -7.799 -24.540 1.00 86.06 99 ALA A N 1
ATOM 714 C CA . ALA A 1 99 ? 16.677 -8.464 -24.684 1.00 86.06 99 ALA A CA 1
ATOM 715 C C . ALA A 1 99 ? 16.806 -9.252 -26.003 1.00 86.06 99 ALA A C 1
ATOM 717 O O . ALA A 1 99 ? 17.866 -9.245 -26.628 1.00 86.06 99 ALA A O 1
ATOM 718 N N . LEU A 1 100 ? 15.726 -9.905 -26.449 1.00 87.38 100 LEU A N 1
ATOM 719 C CA . LEU A 1 100 ? 15.696 -10.626 -27.726 1.00 87.38 100 LEU A CA 1
ATOM 720 C C . LEU A 1 100 ? 15.758 -9.677 -28.928 1.00 87.38 100 LEU A C 1
ATOM 722 O O . LEU A 1 100 ? 16.497 -9.939 -29.872 1.00 87.38 100 LEU A O 1
ATOM 726 N N . VAL A 1 101 ? 15.019 -8.566 -28.892 1.00 85.88 101 VAL A N 1
ATOM 727 C CA . VAL A 1 101 ? 15.055 -7.549 -29.956 1.00 85.88 101 VAL A CA 1
ATOM 728 C C . VAL A 1 101 ? 16.419 -6.858 -30.009 1.00 85.88 101 VAL A C 1
ATOM 730 O O . VAL A 1 101 ? 16.942 -6.612 -31.095 1.00 85.88 101 VAL A O 1
ATOM 733 N N . GLN A 1 102 ? 17.043 -6.619 -28.853 1.00 82.94 102 GLN A N 1
ATOM 734 C CA . GLN A 1 102 ? 18.386 -6.047 -28.773 1.00 82.94 102 GLN A CA 1
ATOM 735 C C . GLN A 1 102 ? 19.434 -6.927 -29.476 1.00 82.94 102 GLN A C 1
ATOM 737 O O . GLN A 1 102 ? 20.341 -6.395 -30.113 1.00 82.94 102 GLN A O 1
ATOM 742 N N . LEU A 1 103 ? 19.280 -8.259 -29.433 1.00 82.56 103 LEU A N 1
ATOM 743 C CA . LEU A 1 103 ? 20.152 -9.209 -30.139 1.00 82.56 103 LEU A CA 1
ATOM 744 C C . LEU A 1 103 ? 20.035 -9.109 -31.671 1.00 82.56 103 LEU A C 1
ATOM 746 O O . LEU A 1 103 ? 20.999 -9.389 -32.378 1.00 82.56 103 LEU A O 1
ATOM 750 N N . ILE A 1 104 ? 18.874 -8.696 -32.185 1.00 81.31 104 ILE A N 1
ATOM 751 C CA . ILE A 1 104 ? 18.594 -8.567 -33.627 1.00 81.31 104 ILE A CA 1
ATOM 752 C C . ILE A 1 104 ? 19.179 -7.256 -34.199 1.00 81.31 104 ILE A C 1
ATOM 754 O O . ILE A 1 104 ? 19.271 -7.090 -35.413 1.00 81.31 104 ILE A O 1
ATOM 758 N N . GLY A 1 105 ? 19.644 -6.342 -33.338 1.00 73.06 105 GLY A N 1
ATOM 759 C CA . GLY A 1 105 ? 20.294 -5.089 -33.734 1.00 73.06 105 GLY A CA 1
ATOM 760 C C . GLY A 1 105 ? 19.340 -3.904 -33.918 1.00 73.06 105 GLY A C 1
ATOM 761 O O . GLY A 1 105 ? 19.787 -2.816 -34.276 1.00 73.06 105 GLY A O 1
ATOM 762 N N . GLU A 1 106 ? 18.043 -4.071 -33.636 1.00 74.19 106 GLU A N 1
ATOM 763 C CA . GLU A 1 106 ? 17.066 -2.980 -33.677 1.00 74.19 106 GLU A CA 1
ATOM 764 C C . GLU A 1 106 ? 16.978 -2.276 -32.312 1.00 74.19 106 GLU A C 1
ATOM 766 O O . GLU A 1 106 ? 16.183 -2.623 -31.434 1.00 74.19 106 GLU A O 1
ATOM 771 N N . SER A 1 107 ? 17.817 -1.257 -32.120 1.00 76.31 107 SER A N 1
ATOM 772 C CA . SER A 1 107 ? 17.896 -0.521 -30.852 1.00 76.31 107 SER A CA 1
ATOM 773 C C . SER A 1 107 ? 16.611 0.240 -30.510 1.00 76.31 107 SER A C 1
ATOM 775 O O . SER A 1 107 ? 16.250 0.297 -29.339 1.00 76.31 107 SER A O 1
ATOM 777 N N . GLY A 1 108 ? 15.882 0.764 -31.502 1.00 83.12 108 GLY A N 1
ATOM 778 C CA . GLY A 1 108 ? 14.675 1.571 -31.279 1.00 83.12 108 GLY A CA 1
ATOM 779 C C . GLY A 1 108 ? 13.525 0.805 -30.614 1.00 83.12 108 GLY A C 1
ATOM 780 O O . GLY A 1 108 ? 12.933 1.284 -29.646 1.00 83.12 108 GLY A O 1
ATOM 781 N N . VAL A 1 109 ? 13.228 -0.410 -31.087 1.00 81.75 109 VAL A N 1
ATOM 782 C CA . VAL A 1 109 ? 12.154 -1.239 -30.510 1.00 81.75 109 VAL A CA 1
ATOM 783 C C . VAL A 1 109 ? 12.567 -1.818 -29.158 1.00 81.75 109 VAL A C 1
ATOM 785 O O . VAL A 1 109 ? 11.751 -1.842 -28.236 1.00 81.75 109 VAL A O 1
ATOM 788 N N . SER A 1 110 ? 13.838 -2.197 -28.985 1.00 83.50 110 SER A N 1
ATOM 789 C CA . SER A 1 110 ? 14.365 -2.608 -27.676 1.00 83.50 110 SER A CA 1
ATOM 790 C C . SER A 1 110 ? 14.180 -1.512 -26.617 1.00 83.50 110 SER A C 1
ATOM 792 O O . SER A 1 110 ? 13.708 -1.797 -25.514 1.00 83.50 110 SER A O 1
ATOM 794 N N . ASP A 1 111 ? 14.495 -0.256 -26.950 1.00 84.62 111 ASP A N 1
ATOM 795 C CA . ASP A 1 111 ? 14.398 0.876 -26.018 1.00 84.62 111 ASP A CA 1
ATOM 796 C C . ASP A 1 111 ? 12.937 1.204 -25.654 1.00 84.62 111 ASP A C 1
ATOM 798 O O . ASP A 1 111 ? 12.608 1.496 -24.496 1.00 84.62 111 ASP A O 1
ATOM 802 N N . ALA A 1 112 ? 12.019 1.071 -26.618 1.00 84.81 112 ALA A N 1
ATOM 803 C CA . ALA A 1 112 ? 10.584 1.215 -26.382 1.00 84.81 112 ALA A CA 1
ATOM 804 C C . ALA A 1 112 ? 10.042 0.133 -25.427 1.00 84.81 112 ALA A C 1
ATOM 806 O O . ALA A 1 112 ? 9.310 0.446 -24.480 1.00 84.81 112 ALA A O 1
ATOM 807 N N . LEU A 1 113 ? 10.434 -1.132 -25.620 1.00 84.12 113 LEU A N 1
ATOM 808 C CA . LEU A 1 113 ? 10.053 -2.232 -24.726 1.00 84.12 113 LEU A CA 1
ATOM 809 C C . LEU A 1 113 ? 10.657 -2.067 -23.325 1.00 84.12 113 LEU A C 1
ATOM 811 O O . LEU A 1 113 ? 9.988 -2.332 -22.322 1.00 84.12 113 LEU A O 1
ATOM 815 N N . GLN A 1 114 ? 11.895 -1.585 -23.235 1.00 86.12 114 GLN A N 1
ATOM 816 C CA . GLN A 1 114 ? 12.547 -1.308 -21.959 1.00 86.12 114 GLN A CA 1
ATOM 817 C C . GLN A 1 114 ? 11.861 -0.157 -21.208 1.00 86.12 114 GLN A C 1
ATOM 819 O O . GLN A 1 114 ? 11.637 -0.250 -19.996 1.00 86.12 114 GLN A O 1
ATOM 824 N N . THR A 1 115 ? 11.436 0.884 -21.926 1.00 86.94 115 THR A N 1
ATOM 825 C CA . THR A 1 115 ? 10.643 1.992 -21.374 1.00 86.94 115 THR A CA 1
ATOM 826 C C . THR A 1 115 ? 9.283 1.509 -20.860 1.00 86.94 115 THR A C 1
ATOM 828 O O . THR A 1 115 ? 8.884 1.870 -19.751 1.00 86.94 115 THR A O 1
ATOM 831 N N . MET A 1 116 ? 8.601 0.627 -21.599 1.00 86.75 116 MET A N 1
ATOM 832 C CA . MET A 1 116 ? 7.363 -0.029 -21.149 1.00 86.75 116 MET A CA 1
ATOM 833 C C . MET A 1 116 ? 7.574 -0.854 -19.870 1.00 86.75 116 MET A C 1
ATOM 835 O O . MET A 1 116 ? 6.788 -0.739 -18.927 1.00 86.75 116 MET A O 1
ATOM 839 N N . GLY A 1 117 ? 8.660 -1.630 -19.780 1.00 83.88 117 GLY A N 1
ATOM 840 C CA . GLY A 1 117 ? 9.014 -2.377 -18.566 1.00 83.88 117 GLY A CA 1
ATOM 841 C C . GLY A 1 117 ? 9.242 -1.474 -17.344 1.00 83.88 117 GLY A C 1
ATOM 842 O O . GLY A 1 117 ? 8.776 -1.777 -16.239 1.00 83.88 117 GLY A O 1
ATOM 843 N N . ASN A 1 118 ? 9.891 -0.323 -17.537 1.00 86.31 118 ASN A N 1
ATOM 844 C CA . ASN A 1 118 ? 10.057 0.684 -16.485 1.00 86.31 118 ASN A CA 1
ATOM 845 C C . ASN A 1 118 ? 8.719 1.318 -16.070 1.00 86.31 118 ASN A C 1
ATOM 847 O O . ASN A 1 118 ? 8.472 1.500 -14.876 1.00 86.31 118 ASN A O 1
ATOM 851 N N . ALA A 1 119 ? 7.827 1.607 -17.022 1.00 86.56 119 ALA A N 1
ATOM 852 C CA . ALA A 1 119 ? 6.492 2.126 -16.725 1.00 86.56 119 ALA A CA 1
ATOM 853 C C . ALA A 1 119 ? 5.662 1.128 -15.898 1.00 86.56 119 ALA A C 1
ATOM 855 O O . ALA A 1 119 ? 5.046 1.510 -14.905 1.00 86.56 119 ALA A O 1
ATOM 856 N N . LEU A 1 120 ? 5.712 -0.164 -16.233 1.00 86.25 120 LEU A N 1
ATOM 857 C CA . LEU A 1 120 ? 5.053 -1.222 -15.459 1.00 86.25 120 LEU A CA 1
ATOM 858 C C . LEU A 1 120 ? 5.608 -1.347 -14.034 1.00 86.25 120 LEU A C 1
ATOM 860 O O . LEU A 1 120 ? 4.850 -1.588 -13.097 1.00 86.25 120 LEU A O 1
ATOM 864 N N . THR A 1 121 ? 6.907 -1.109 -13.848 1.00 83.62 121 THR A N 1
ATOM 865 C CA . 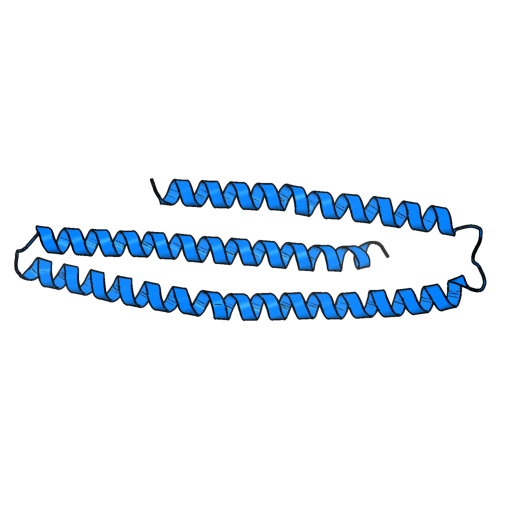THR A 1 121 ? 7.521 -1.047 -12.510 1.00 83.62 121 THR A CA 1
ATOM 866 C C . THR A 1 121 ? 6.978 0.137 -11.695 1.00 83.62 121 THR A C 1
ATOM 868 O O . THR A 1 121 ? 6.779 0.029 -10.486 1.00 83.62 121 THR A O 1
ATOM 871 N N . LEU A 1 122 ? 6.658 1.259 -12.346 1.00 84.62 122 LEU A N 1
ATOM 872 C CA . LEU A 1 122 ? 6.015 2.403 -11.693 1.00 84.62 122 LEU A CA 1
ATOM 873 C C . LEU A 1 122 ? 4.560 2.099 -11.306 1.00 84.62 122 LEU A C 1
ATOM 875 O O . LEU A 1 122 ? 4.122 2.468 -10.217 1.00 84.62 122 LEU A O 1
ATOM 879 N N . VAL A 1 123 ? 3.834 1.366 -12.153 1.00 87.25 123 VAL A N 1
ATOM 880 C CA . VAL A 1 123 ? 2.485 0.864 -11.838 1.00 87.25 123 VAL A CA 1
ATOM 881 C C . VAL A 1 123 ? 2.527 -0.110 -10.657 1.00 87.25 123 VAL A C 1
ATOM 883 O O . VAL A 1 123 ? 1.678 -0.023 -9.773 1.00 87.25 123 VAL A O 1
ATOM 886 N N . PHE A 1 124 ? 3.540 -0.980 -10.579 1.00 85.19 124 PHE A N 1
ATOM 887 C CA . PHE A 1 124 ? 3.756 -1.845 -9.415 1.00 85.19 124 PHE A CA 1
ATOM 888 C C . PHE A 1 124 ? 3.913 -1.031 -8.122 1.00 85.19 124 PHE A C 1
ATOM 890 O O . PHE A 1 124 ? 3.231 -1.306 -7.135 1.00 85.19 124 PHE A O 1
ATOM 897 N N . ALA A 1 125 ? 4.751 0.012 -8.144 1.00 83.00 125 ALA A N 1
ATOM 898 C CA . ALA A 1 125 ? 4.935 0.905 -7.001 1.00 83.00 125 ALA A CA 1
ATOM 899 C C . ALA A 1 125 ? 3.632 1.622 -6.598 1.00 83.00 125 ALA A C 1
ATOM 901 O O . ALA A 1 125 ? 3.356 1.774 -5.408 1.00 83.00 125 ALA A O 1
ATOM 902 N N . ALA A 1 126 ? 2.801 2.017 -7.568 1.00 84.62 126 ALA A N 1
ATOM 903 C CA . ALA A 1 126 ? 1.496 2.616 -7.301 1.00 84.62 126 ALA A CA 1
ATOM 904 C C . ALA A 1 126 ? 0.531 1.627 -6.621 1.00 84.62 126 ALA A C 1
ATOM 906 O O . ALA A 1 126 ? -0.084 1.972 -5.614 1.00 84.62 126 ALA A O 1
ATOM 907 N N . VAL A 1 127 ? 0.437 0.388 -7.118 1.00 86.94 127 VAL A N 1
ATOM 908 C CA . VAL A 1 127 ? -0.411 -0.663 -6.523 1.00 86.94 127 VAL A CA 1
ATOM 909 C C . VAL A 1 127 ? 0.045 -1.007 -5.104 1.00 86.94 127 VAL A C 1
ATOM 911 O O . VAL A 1 127 ? -0.790 -1.125 -4.208 1.00 86.94 127 VAL A O 1
ATOM 914 N N . ALA A 1 128 ? 1.357 -1.103 -4.873 1.00 82.50 128 ALA A N 1
ATOM 915 C CA . ALA A 1 128 ? 1.911 -1.303 -3.535 1.00 82.50 128 ALA A CA 1
ATOM 916 C C . ALA A 1 128 ? 1.562 -0.138 -2.590 1.00 82.50 128 ALA A C 1
ATOM 918 O O . ALA A 1 128 ? 1.160 -0.365 -1.449 1.00 82.50 128 ALA A O 1
ATOM 919 N N . GLY A 1 129 ? 1.647 1.105 -3.079 1.00 80.19 129 GLY A N 1
ATOM 920 C CA . GLY A 1 129 ? 1.253 2.294 -2.325 1.00 80.19 129 GLY A CA 1
ATOM 921 C C . GLY A 1 129 ? -0.227 2.289 -1.936 1.00 80.19 129 GLY A C 1
ATOM 922 O O . GLY A 1 129 ? -0.552 2.535 -0.777 1.00 80.19 129 GLY A O 1
ATOM 923 N N . VAL A 1 130 ? -1.122 1.940 -2.864 1.00 82.94 130 VAL A N 1
ATOM 924 C CA . VAL A 1 130 ? -2.565 1.815 -2.587 1.00 82.94 130 VAL A CA 1
ATOM 925 C C . VAL A 1 130 ? -2.846 0.700 -1.574 1.00 82.94 130 VAL A C 1
ATOM 927 O O . VAL A 1 130 ? -3.648 0.899 -0.663 1.00 82.94 130 VAL A O 1
ATOM 930 N N . GLY A 1 131 ? -2.163 -0.445 -1.676 1.00 81.00 131 GLY A N 1
ATOM 931 C CA . GLY A 1 131 ? -2.276 -1.526 -0.691 1.00 81.00 131 GLY A CA 1
ATOM 932 C C . GLY A 1 131 ? -1.878 -1.075 0.718 1.00 81.00 131 GLY A C 1
ATOM 933 O O . GLY A 1 131 ? -2.586 -1.351 1.687 1.00 81.00 131 GLY A O 1
ATOM 934 N N . LEU A 1 132 ? -0.795 -0.302 0.826 1.00 79.19 132 LEU A N 1
ATOM 935 C CA . LEU A 1 132 ? -0.341 0.278 2.089 1.00 79.19 132 LEU A CA 1
ATOM 936 C C . LEU A 1 132 ? -1.343 1.307 2.638 1.00 79.19 132 LEU A C 1
ATOM 938 O O . LEU A 1 132 ? -1.650 1.280 3.828 1.00 79.19 132 LEU A O 1
ATOM 942 N N . MET A 1 133 ? -1.916 2.163 1.786 1.00 79.00 133 MET A N 1
ATOM 943 C CA . MET A 1 133 ? -2.977 3.099 2.184 1.00 79.00 133 MET A CA 1
ATOM 944 C C . MET A 1 133 ? -4.198 2.375 2.765 1.00 79.00 133 MET A C 1
ATOM 946 O O . MET A 1 133 ? -4.702 2.750 3.825 1.00 79.00 133 MET A O 1
ATOM 950 N N . PHE A 1 134 ? -4.646 1.307 2.105 1.00 79.44 134 PHE A N 1
ATOM 951 C CA . PHE A 1 134 ? -5.760 0.486 2.575 1.00 79.44 134 PHE A CA 1
ATOM 952 C C . PHE A 1 134 ? -5.442 -0.205 3.907 1.00 79.44 134 PHE A C 1
ATOM 954 O O . PHE A 1 134 ? -6.287 -0.241 4.800 1.00 79.44 134 PHE A O 1
ATOM 961 N N . PHE A 1 135 ? -4.212 -0.696 4.076 1.00 78.94 135 PHE A N 1
ATOM 962 C CA . PHE A 1 135 ? -3.767 -1.313 5.324 1.00 78.94 135 PHE A CA 1
ATOM 963 C C . PHE A 1 135 ? -3.788 -0.322 6.496 1.00 78.94 135 PHE A C 1
ATOM 965 O O . PHE A 1 135 ? -4.299 -0.646 7.572 1.00 78.94 135 PHE A O 1
ATOM 972 N N . ILE A 1 136 ? -3.289 0.903 6.289 1.00 74.75 136 ILE A N 1
ATOM 973 C CA . ILE A 1 136 ? -3.337 1.961 7.308 1.00 74.75 136 ILE A CA 1
ATOM 974 C C . ILE A 1 136 ? -4.793 2.325 7.627 1.00 74.75 136 ILE A C 1
ATOM 976 O O . ILE A 1 136 ? -5.143 2.427 8.800 1.00 74.75 136 ILE A O 1
ATOM 980 N N . ALA A 1 137 ? -5.658 2.463 6.619 1.00 76.25 137 ALA A N 1
ATOM 981 C CA . ALA A 1 137 ? -7.071 2.775 6.834 1.00 76.25 137 ALA A CA 1
ATOM 982 C C . ALA A 1 137 ? -7.781 1.709 7.689 1.00 76.25 137 ALA A C 1
ATOM 984 O O . ALA A 1 137 ? -8.447 2.051 8.667 1.00 76.25 137 ALA A O 1
ATOM 985 N N . ILE A 1 138 ? -7.589 0.419 7.381 1.00 77.50 138 ILE A N 1
ATOM 986 C CA . ILE A 1 138 ? -8.141 -0.684 8.186 1.00 77.50 138 ILE A CA 1
ATOM 987 C C . ILE A 1 138 ? -7.567 -0.647 9.608 1.00 77.50 138 ILE A C 1
ATOM 989 O O . ILE A 1 138 ? -8.318 -0.781 10.572 1.00 77.50 138 ILE A O 1
ATOM 993 N N . SER A 1 139 ? -6.263 -0.401 9.756 1.00 74.38 139 SER A N 1
ATOM 994 C CA . SER A 1 139 ? -5.609 -0.308 11.069 1.00 74.38 139 SER A CA 1
ATOM 995 C C . SER A 1 139 ? -6.194 0.811 11.936 1.00 74.38 139 SER A C 1
ATOM 997 O O . SER A 1 139 ? -6.425 0.600 13.126 1.00 74.38 139 SER A O 1
ATOM 999 N N . VAL A 1 140 ? -6.497 1.978 11.354 1.00 74.06 140 VAL A N 1
ATOM 1000 C CA . VAL A 1 140 ? -7.153 3.092 12.064 1.00 74.06 140 VAL A CA 1
ATOM 1001 C C . VAL A 1 140 ? -8.569 2.704 12.505 1.00 74.06 140 VAL A C 1
ATOM 1003 O O . VAL A 1 140 ? -8.922 2.906 13.667 1.00 74.06 140 VAL A O 1
ATOM 1006 N N . VAL A 1 141 ? -9.358 2.083 11.621 1.00 74.50 141 VAL A N 1
ATOM 1007 C CA . VAL A 1 141 ? -10.730 1.633 11.933 1.00 74.50 141 VAL A CA 1
ATOM 1008 C C . VAL A 1 141 ? -10.745 0.611 13.078 1.00 74.50 141 VAL A C 1
ATOM 1010 O O . VAL A 1 141 ? -11.584 0.697 13.979 1.00 74.50 141 VAL A O 1
ATOM 1013 N N . VAL A 1 142 ? -9.803 -0.336 13.080 1.00 73.38 142 VAL A N 1
ATOM 1014 C CA . VAL A 1 142 ? -9.661 -1.340 14.149 1.00 73.38 142 VAL A CA 1
ATOM 1015 C C . VAL A 1 142 ? -9.158 -0.698 15.447 1.00 73.38 142 VAL A C 1
ATOM 1017 O O . VAL A 1 142 ? -9.691 -0.986 16.521 1.00 73.38 142 VAL A O 1
ATOM 1020 N N . GLY A 1 143 ? -8.186 0.217 15.359 1.00 67.19 143 GLY A N 1
ATOM 1021 C CA . GLY A 1 143 ? -7.589 0.913 16.503 1.00 67.19 143 GLY A CA 1
ATOM 1022 C C . GLY A 1 143 ? -8.585 1.753 17.309 1.00 67.19 143 GLY A C 1
ATOM 1023 O O . GLY A 1 143 ? -8.576 1.690 18.540 1.00 67.19 143 GLY A O 1
ATOM 1024 N N . MET A 1 144 ? -9.510 2.457 16.642 1.00 64.88 144 MET A N 1
ATOM 1025 C CA . MET A 1 144 ? -10.599 3.190 17.314 1.00 64.88 144 MET A CA 1
ATOM 1026 C C . MET A 1 144 ? -11.507 2.260 18.136 1.00 64.88 144 MET A C 1
ATOM 1028 O O . MET A 1 144 ? -12.049 2.651 19.165 1.00 64.88 144 MET A O 1
ATOM 1032 N N . GLY A 1 145 ? -11.662 0.999 17.722 1.00 61.25 145 GLY A N 1
ATOM 1033 C CA . GLY A 1 145 ? -12.433 0.004 18.467 1.00 61.25 145 GLY A CA 1
ATOM 1034 C C . GLY A 1 145 ? -11.815 -0.388 19.806 1.00 61.25 145 GLY A C 1
ATOM 1035 O O . GLY A 1 145 ? -12.547 -0.571 20.775 1.00 61.25 145 GLY A O 1
ATOM 1036 N N . ASN A 1 146 ? -10.486 -0.495 19.867 1.00 59.28 146 ASN A N 1
ATOM 1037 C CA . ASN A 1 146 ? -9.775 -1.005 21.041 1.00 59.28 146 ASN A CA 1
ATOM 1038 C C . ASN A 1 146 ? -9.606 0.056 22.148 1.00 59.28 146 ASN A C 1
ATOM 1040 O O . ASN A 1 146 ? -9.545 -0.280 23.331 1.00 59.28 146 ASN A O 1
ATOM 1044 N N . PHE A 1 147 ? -9.597 1.344 21.784 1.00 52.75 147 PHE A N 1
ATOM 1045 C CA . PHE A 1 147 ? -9.464 2.457 22.734 1.00 52.75 147 PHE A CA 1
ATOM 1046 C C . PHE A 1 147 ? -10.619 2.555 23.742 1.00 52.75 147 PHE A C 1
ATOM 1048 O O . PHE A 1 147 ? -10.412 2.989 24.873 1.00 52.75 147 PHE A O 1
ATOM 1055 N N . ASN A 1 148 ? -11.816 2.084 23.379 1.00 51.34 148 ASN A N 1
ATOM 1056 C CA . ASN A 1 148 ? -12.970 2.078 24.283 1.00 51.34 148 ASN A CA 1
ATOM 1057 C C . ASN A 1 148 ? -12.822 1.060 25.443 1.00 51.34 148 ASN A C 1
ATOM 1059 O O . ASN A 1 148 ? -13.548 1.132 26.430 1.00 51.34 148 ASN A O 1
ATOM 1063 N N . VAL A 1 149 ? -11.868 0.122 25.358 1.00 46.44 149 VAL A N 1
ATOM 1064 C CA . VAL A 1 149 ? -11.598 -0.878 26.413 1.00 46.44 149 VAL A CA 1
ATOM 1065 C C . VAL A 1 149 ? -10.545 -0.394 27.406 1.00 46.44 149 VAL A C 1
ATOM 1067 O O . VAL A 1 149 ? -10.623 -0.729 28.581 1.00 46.44 149 VAL A O 1
ATOM 1070 N N . MET A 1 150 ? -9.587 0.423 26.957 1.00 40.72 150 MET A N 1
ATOM 1071 C CA . MET A 1 150 ? -8.505 0.942 27.808 1.00 40.72 150 MET A CA 1
ATOM 1072 C C . MET A 1 150 ? -8.934 2.129 28.688 1.00 40.72 150 MET A C 1
ATOM 1074 O O . MET A 1 150 ? -8.181 2.531 29.568 1.00 40.72 150 MET A O 1
ATOM 1078 N N . LEU A 1 151 ? -10.126 2.692 28.459 1.00 40.62 151 LEU A N 1
ATOM 1079 C CA . LEU A 1 151 ? -10.749 3.723 29.303 1.00 40.62 151 LEU A CA 1
ATOM 1080 C C . LEU A 1 151 ? -11.798 3.156 30.285 1.00 40.62 151 LEU A C 1
ATOM 1082 O O . LEU A 1 151 ? -12.564 3.933 30.869 1.00 40.62 151 LEU A O 1
ATOM 1086 N N . ARG A 1 152 ? -11.864 1.827 30.451 1.00 42.38 152 ARG A N 1
ATOM 1087 C CA . ARG A 1 152 ? -12.529 1.220 31.613 1.00 42.38 152 ARG A CA 1
ATOM 1088 C C . ARG A 1 152 ? -11.639 1.337 32.842 1.00 42.38 152 ARG A C 1
ATOM 1090 O O . ARG A 1 152 ? -10.422 1.098 32.704 1.00 42.38 152 ARG A O 1
#

Radius of gyration: 25.49 Å; chains: 1; bounding box: 54×26×74 Å

Secondary structure (DSSP, 8-state):
-HHHHHHHHHHHHHHHHHHHHHHHHHHHHHHHHHHHHHSTTT-TTTHHHHHHHHHHHHHHHHHHHHHHHHHHHHHHHHHHHHHHHHHHHHHHHHHHHHHHHHHHT-HHHHHHHHHHHHHHHHHHHHHHHHHHHHHHHHHHHHHHHHHHHHT-